Protein AF-A0A969ZJA6-F1 (afdb_monomer)

Foldseek 3Di:
DPCDPVNVVVVVVVVVVVVVCVVVPDDDDDDDDDDDDDDDDLVVCCVVPNPPDDFAFDADDPDPPDTDGPDD

Radius of gyration: 18.52 Å; Cα contacts (8 Å, |Δi|>4): 33; chains: 1; bounding bo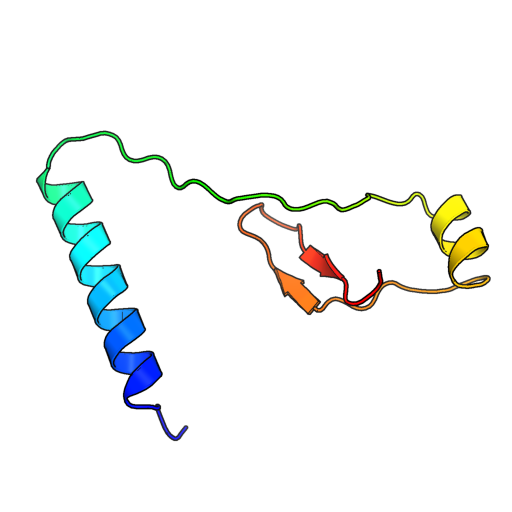x: 28×35×49 Å

Solvent-accessible surface area (backbone atoms only — not comparable to full-atom values): 4916 Å² total; per-residue (Å²): 131,88,78,49,72,69,56,54,53,52,53,54,53,52,52,52,53,51,51,53,43,66,73,63,76,55,91,82,76,94,84,81,87,81,71,96,77,86,86,74,54,73,70,56,43,26,74,75,71,34,83,88,63,76,85,49,79,66,45,78,51,94,52,89,97,42,65,45,53,71,75,129

Sequence (72 aa):
MNMDREYIKKVVRNILIKKQIEDSGIYYVPVAISNRHVHLSREDLEKLFGQGYELTRERDITQPGQFACRER

Structure (mmCIF, N/CA/C/O backbone):
data_AF-A0A969ZJA6-F1
#
_entry.id   AF-A0A969ZJA6-F1
#
loop_
_atom_site.group_PDB
_atom_site.id
_atom_site.type_symbol
_atom_site.label_atom_id
_atom_site.label_alt_id
_atom_site.label_comp_id
_atom_site.label_asym_id
_atom_site.label_entity_id
_atom_site.label_seq_id
_atom_site.pdbx_PDB_ins_code
_atom_site.Cartn_x
_atom_site.Cartn_y
_atom_site.Cartn_z
_atom_site.occupancy
_atom_site.B_iso_or_equiv
_atom_site.auth_seq_id
_atom_site.auth_comp_id
_atom_site.auth_asym_id
_atom_site.auth_atom_id
_atom_site.pdbx_PDB_model_num
ATOM 1 N N . MET A 1 1 ? 9.990 -26.066 -3.492 1.00 47.78 1 MET A N 1
ATOM 2 C CA . MET A 1 1 ? 9.243 -24.972 -4.149 1.00 47.78 1 MET A CA 1
ATOM 3 C C . MET A 1 1 ? 8.668 -25.517 -5.446 1.00 47.78 1 MET A C 1
ATOM 5 O O . MET A 1 1 ? 9.424 -25.689 -6.391 1.00 47.78 1 MET A O 1
ATOM 9 N N . ASN A 1 2 ? 7.378 -25.864 -5.486 1.00 56.75 2 ASN A N 1
ATOM 10 C CA . ASN A 1 2 ? 6.726 -26.176 -6.761 1.00 56.75 2 ASN A CA 1
ATOM 11 C C . ASN A 1 2 ? 6.506 -24.852 -7.482 1.00 56.75 2 ASN A C 1
ATOM 13 O O . ASN A 1 2 ? 5.638 -24.069 -7.110 1.00 56.75 2 ASN A O 1
ATOM 17 N N . MET A 1 3 ? 7.381 -24.560 -8.437 1.00 66.75 3 MET A N 1
ATOM 18 C CA . MET A 1 3 ? 7.311 -23.327 -9.198 1.00 66.75 3 MET A CA 1
ATOM 19 C C . MET A 1 3 ? 6.220 -23.501 -10.254 1.00 66.75 3 MET A C 1
ATOM 21 O O . MET A 1 3 ? 6.388 -24.245 -11.217 1.00 66.75 3 MET A O 1
ATOM 25 N N . ASP A 1 4 ? 5.073 -22.873 -10.009 1.00 87.06 4 ASP A N 1
ATOM 26 C CA . ASP A 1 4 ? 3.909 -22.928 -10.885 1.00 87.06 4 ASP A CA 1
ATOM 27 C C . ASP A 1 4 ? 4.268 -22.421 -12.296 1.00 87.06 4 ASP A C 1
ATOM 29 O O . ASP A 1 4 ? 4.951 -21.404 -12.466 1.00 87.06 4 ASP A O 1
ATOM 33 N N . ARG A 1 5 ? 3.799 -23.132 -13.326 1.00 90.06 5 ARG A N 1
ATOM 34 C CA . ARG A 1 5 ? 3.980 -22.764 -14.736 1.00 90.06 5 ARG A CA 1
ATOM 35 C C . ARG A 1 5 ? 3.418 -21.359 -15.006 1.00 90.06 5 ARG A C 1
ATOM 37 O O . ARG A 1 5 ? 3.966 -20.645 -15.847 1.00 90.06 5 ARG A O 1
ATOM 44 N N . GLU A 1 6 ? 2.379 -20.953 -14.276 1.00 89.38 6 GLU A N 1
ATOM 45 C CA . GLU A 1 6 ? 1.812 -19.597 -14.274 1.00 89.38 6 GLU A CA 1
ATOM 46 C C . GLU A 1 6 ? 2.865 -18.544 -13.880 1.00 89.38 6 GLU A C 1
ATOM 48 O O . GLU A 1 6 ? 3.085 -17.548 -14.578 1.00 89.38 6 GLU A O 1
ATOM 53 N N . TYR A 1 7 ? 3.581 -18.802 -12.782 1.00 89.00 7 TYR A N 1
ATOM 54 C CA . TYR A 1 7 ? 4.585 -17.898 -12.234 1.00 89.00 7 TYR A CA 1
ATOM 55 C C . TYR A 1 7 ? 5.778 -17.744 -13.180 1.00 89.00 7 TYR A C 1
ATOM 57 O O . TYR A 1 7 ? 6.212 -16.625 -13.453 1.00 89.00 7 TYR A O 1
ATOM 65 N N . ILE A 1 8 ? 6.258 -18.853 -13.753 1.00 92.62 8 ILE A N 1
ATOM 66 C CA . ILE A 1 8 ? 7.367 -18.833 -14.718 1.00 92.62 8 ILE A CA 1
ATOM 67 C C . ILE A 1 8 ? 6.997 -17.989 -15.944 1.00 92.62 8 ILE A C 1
ATOM 69 O O . ILE A 1 8 ? 7.772 -17.120 -16.347 1.00 92.62 8 ILE A O 1
ATOM 73 N N . LYS A 1 9 ? 5.794 -18.176 -16.506 1.00 92.94 9 LYS A N 1
ATOM 74 C CA . LYS A 1 9 ? 5.313 -17.367 -17.639 1.00 92.94 9 LYS A CA 1
ATOM 75 C C . LYS A 1 9 ? 5.282 -15.875 -17.303 1.00 92.94 9 LYS A C 1
ATOM 77 O O . LYS A 1 9 ? 5.701 -15.060 -18.125 1.00 92.94 9 LYS A O 1
ATOM 82 N N . LYS A 1 10 ? 4.817 -15.516 -16.102 1.00 90.75 10 LYS A N 1
ATOM 83 C CA . LYS A 1 10 ? 4.771 -14.124 -15.630 1.00 90.75 10 LYS A CA 1
ATOM 84 C C . LYS A 1 10 ? 6.168 -13.509 -15.539 1.00 90.75 10 LYS A C 1
ATOM 86 O O . LYS A 1 10 ? 6.377 -12.406 -16.039 1.00 90.75 10 LYS A O 1
ATOM 91 N N . VAL A 1 11 ? 7.124 -14.221 -14.942 1.00 92.06 11 VAL A N 1
ATOM 92 C CA . VAL A 1 11 ? 8.508 -13.743 -14.800 1.00 92.06 11 VAL A CA 1
ATOM 93 C C . VAL A 1 11 ? 9.157 -13.544 -16.169 1.00 92.06 11 VAL A C 1
ATOM 95 O O . VAL A 1 11 ? 9.684 -12.466 -16.435 1.00 92.06 11 VAL A O 1
ATOM 98 N N . VAL A 1 12 ? 9.057 -14.533 -17.065 1.00 94.75 12 VAL A N 1
ATOM 99 C CA . VAL A 1 12 ? 9.616 -14.439 -18.424 1.00 94.75 12 VAL A CA 1
ATOM 100 C C . VAL A 1 12 ? 9.018 -13.253 -19.182 1.00 94.75 12 VAL A C 1
ATOM 102 O O . VAL A 1 12 ? 9.759 -12.457 -19.756 1.00 94.75 12 VAL A O 1
ATOM 105 N N . ARG A 1 13 ? 7.690 -13.076 -19.134 1.00 91.56 13 ARG A N 1
ATOM 106 C CA . ARG A 1 13 ? 7.012 -11.938 -19.774 1.00 91.56 13 ARG A CA 1
ATOM 107 C C . ARG A 1 13 ? 7.540 -10.595 -19.263 1.00 91.56 13 ARG A C 1
ATOM 109 O O . ARG A 1 13 ? 7.813 -9.712 -20.070 1.00 91.56 13 ARG A O 1
ATOM 116 N N . ASN A 1 14 ? 7.703 -10.448 -17.949 1.00 88.31 14 ASN A N 1
ATOM 117 C CA . ASN A 1 14 ? 8.196 -9.207 -17.347 1.00 88.31 14 ASN A CA 1
ATOM 118 C C . ASN A 1 14 ? 9.626 -8.878 -17.794 1.00 88.31 14 ASN A C 1
ATOM 120 O O . ASN A 1 14 ? 9.923 -7.721 -18.087 1.00 88.31 14 ASN A O 1
ATOM 124 N N . ILE A 1 15 ? 10.493 -9.890 -17.885 1.00 91.56 15 ILE A N 1
ATOM 125 C CA . ILE A 1 15 ? 11.874 -9.720 -18.354 1.00 91.56 15 ILE A CA 1
ATOM 126 C C . ILE A 1 15 ? 11.895 -9.273 -19.823 1.00 91.56 15 ILE A C 1
ATOM 128 O O . ILE A 1 15 ? 12.615 -8.335 -20.158 1.00 91.56 15 ILE A O 1
ATOM 132 N N . LEU A 1 16 ? 11.081 -9.892 -20.686 1.00 92.88 16 LEU A N 1
ATOM 133 C CA . LEU A 1 16 ? 11.008 -9.531 -22.107 1.00 92.88 16 LEU A CA 1
ATOM 134 C C . LEU A 1 16 ? 10.520 -8.092 -22.319 1.00 92.88 16 LEU A C 1
ATOM 136 O O . LEU A 1 16 ? 11.117 -7.363 -23.105 1.00 92.88 16 LEU A O 1
ATOM 140 N N . ILE A 1 17 ? 9.483 -7.662 -21.589 1.00 87.25 17 ILE A N 1
ATOM 141 C CA . ILE A 1 17 ? 8.968 -6.284 -21.666 1.00 87.25 17 ILE A CA 1
ATOM 142 C C . ILE A 1 17 ? 10.046 -5.283 -21.245 1.00 87.25 17 ILE A C 1
ATO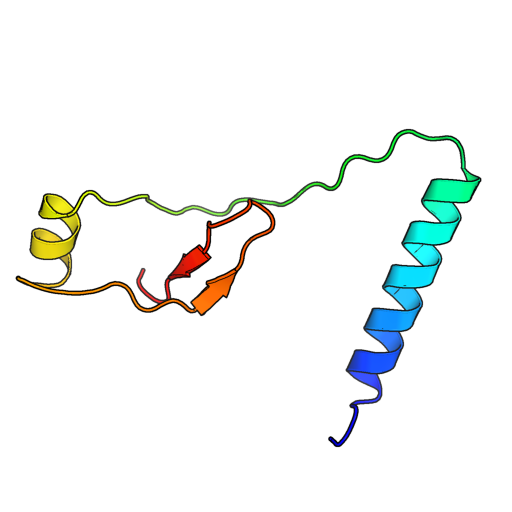M 144 O O . ILE A 1 17 ? 10.255 -4.286 -21.932 1.00 87.25 17 ILE A O 1
ATOM 148 N N . LYS A 1 18 ? 10.754 -5.557 -20.142 1.00 84.75 18 LYS A N 1
ATOM 149 C CA . LYS A 1 18 ? 11.823 -4.681 -19.656 1.00 84.75 18 LYS A CA 1
ATOM 150 C C . LYS A 1 18 ? 12.946 -4.544 -20.687 1.00 84.75 18 LYS A C 1
ATOM 152 O O . LYS A 1 18 ? 13.357 -3.428 -20.977 1.00 84.75 18 LYS A O 1
ATOM 157 N N . LYS A 1 19 ? 13.369 -5.660 -21.289 1.00 89.00 19 LYS A N 1
ATOM 158 C CA . LYS A 1 19 ? 14.384 -5.664 -22.348 1.00 89.00 19 LYS A CA 1
ATOM 159 C C . LYS A 1 19 ? 13.934 -4.867 -23.574 1.00 89.00 19 LYS A C 1
ATOM 161 O O . LYS A 1 19 ? 14.690 -4.056 -24.082 1.00 89.00 19 LYS A O 1
ATOM 166 N N . GLN A 1 20 ? 12.689 -5.043 -24.016 1.00 89.00 20 GLN A N 1
ATOM 167 C CA . GLN A 1 20 ? 12.152 -4.303 -25.160 1.00 89.00 20 GLN A CA 1
ATOM 168 C C . GLN A 1 20 ? 12.077 -2.791 -24.893 1.00 89.00 20 GLN A C 1
ATOM 170 O O . GLN A 1 20 ? 12.325 -1.993 -25.792 1.00 89.00 20 GLN A O 1
ATOM 175 N N . ILE A 1 21 ? 11.745 -2.394 -23.663 1.00 86.69 21 ILE A N 1
ATOM 176 C CA . ILE A 1 21 ? 11.775 -0.995 -23.230 1.00 86.69 21 ILE A CA 1
ATOM 177 C C . ILE A 1 21 ? 13.207 -0.449 -23.271 1.00 86.69 21 ILE A C 1
ATOM 179 O O . ILE A 1 21 ? 13.422 0.611 -23.854 1.00 86.69 21 ILE A O 1
ATOM 183 N N . GLU A 1 22 ? 14.172 -1.178 -22.701 1.00 85.69 22 GLU A N 1
ATOM 184 C CA . GLU A 1 22 ? 15.597 -0.815 -22.722 1.00 85.69 22 GLU A CA 1
ATOM 185 C C . GLU A 1 22 ? 16.113 -0.658 -24.166 1.00 85.69 22 GLU A C 1
ATOM 187 O O . GLU A 1 22 ? 16.761 0.339 -24.480 1.00 85.69 22 GLU A O 1
ATOM 192 N N . ASP A 1 23 ? 15.744 -1.580 -25.061 1.00 91.12 23 ASP A N 1
ATOM 193 C CA . ASP A 1 23 ? 16.140 -1.572 -26.475 1.00 91.12 23 ASP A CA 1
ATOM 194 C C . ASP A 1 23 ? 15.447 -0.449 -27.286 1.00 91.12 23 ASP A C 1
ATOM 196 O O . ASP A 1 23 ? 15.962 -0.018 -28.317 1.00 91.12 23 ASP A O 1
ATOM 200 N N . SER A 1 24 ? 14.284 0.050 -26.843 1.00 88.88 24 SER A N 1
ATOM 201 C CA . SER A 1 24 ? 13.497 1.059 -27.575 1.00 88.88 24 SER A CA 1
ATOM 202 C C . SER A 1 24 ? 14.053 2.486 -27.503 1.00 88.88 24 SER A C 1
ATOM 204 O O . SER A 1 24 ? 13.606 3.350 -28.257 1.00 88.88 24 SER A O 1
ATOM 206 N N . GLY A 1 25 ? 14.980 2.767 -26.580 1.00 84.75 25 GLY A N 1
ATOM 207 C CA . GLY A 1 25 ? 15.485 4.124 -26.327 1.00 84.75 25 GLY A CA 1
ATOM 208 C C . GLY A 1 25 ? 14.442 5.097 -25.752 1.00 84.75 25 GLY A C 1
ATOM 209 O O . GLY A 1 25 ? 14.736 6.279 -25.574 1.00 84.75 25 GLY A O 1
ATOM 210 N N . ILE A 1 26 ? 13.229 4.622 -25.449 1.00 85.69 26 ILE A N 1
ATOM 211 C CA . ILE A 1 26 ? 12.155 5.407 -24.839 1.00 85.69 26 ILE A CA 1
ATOM 212 C C . ILE A 1 26 ? 12.369 5.446 -23.326 1.00 85.69 26 ILE A C 1
ATOM 214 O O . ILE A 1 26 ? 12.548 4.414 -22.677 1.00 85.69 26 ILE A O 1
ATOM 218 N N . TYR A 1 27 ? 12.294 6.642 -22.740 1.00 84.44 27 TYR A N 1
ATOM 219 C CA . TYR A 1 27 ? 12.312 6.795 -21.289 1.00 84.44 27 TYR A CA 1
ATOM 220 C C . TYR A 1 27 ? 11.031 6.210 -20.682 1.00 84.44 27 TYR A C 1
ATOM 222 O O . TYR A 1 27 ? 9.938 6.755 -20.845 1.00 84.44 27 TYR A O 1
ATOM 230 N N . TYR A 1 28 ? 11.166 5.079 -19.996 1.00 84.12 28 TYR A N 1
ATOM 231 C CA . TYR A 1 28 ? 10.056 4.391 -19.352 1.00 84.12 28 TYR A CA 1
ATOM 232 C C . TYR A 1 28 ? 9.955 4.756 -17.880 1.00 84.12 28 TYR A C 1
ATOM 234 O O . TYR A 1 28 ? 10.902 4.592 -17.111 1.00 84.12 28 TYR A O 1
ATOM 242 N N . VAL A 1 29 ? 8.758 5.176 -17.481 1.00 86.56 29 VAL A N 1
ATOM 243 C CA . VAL A 1 29 ? 8.406 5.417 -16.085 1.00 86.56 29 VAL A CA 1
ATOM 244 C C . VAL A 1 29 ? 7.355 4.386 -15.678 1.00 86.56 29 VAL A C 1
ATOM 246 O O . VAL A 1 29 ? 6.285 4.348 -16.293 1.00 86.56 29 VAL A O 1
ATOM 249 N N . PRO A 1 30 ? 7.618 3.537 -14.668 1.00 83.69 30 PRO A N 1
ATOM 250 C CA . PRO A 1 30 ? 6.622 2.592 -14.187 1.00 83.69 30 PRO A CA 1
ATOM 251 C C . PRO A 1 30 ? 5.452 3.348 -13.553 1.00 83.69 30 PRO A C 1
ATOM 253 O O . PRO A 1 30 ? 5.642 4.213 -12.699 1.00 83.69 30 PRO A O 1
ATOM 256 N N . VAL A 1 31 ? 4.232 2.996 -13.955 1.00 89.00 31 VAL A N 1
ATOM 257 C CA . VAL A 1 31 ? 3.001 3.586 -13.421 1.00 89.00 31 VAL A CA 1
ATOM 258 C C . VAL A 1 31 ? 2.295 2.563 -12.540 1.00 89.00 31 VAL A C 1
ATOM 260 O O . VAL A 1 31 ? 2.065 1.427 -12.955 1.00 89.00 31 VAL A O 1
ATOM 263 N N . ALA A 1 32 ? 1.923 2.978 -11.332 1.00 89.69 32 ALA A N 1
ATOM 264 C CA . ALA A 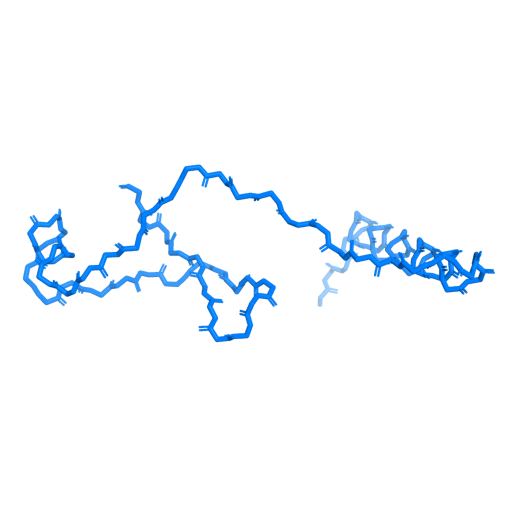1 32 ? 1.067 2.216 -10.431 1.00 89.69 32 ALA A CA 1
ATOM 265 C C . ALA A 1 32 ? -0.281 2.932 -10.274 1.00 89.69 32 ALA A C 1
ATOM 267 O O . ALA A 1 32 ? -0.328 4.154 -10.142 1.00 89.69 32 ALA A O 1
ATOM 268 N N . ILE A 1 33 ? -1.378 2.173 -10.278 1.00 92.38 33 ILE A N 1
ATOM 269 C CA . ILE A 1 33 ? -2.724 2.714 -10.058 1.00 92.38 33 ILE A CA 1
ATOM 270 C C . ILE A 1 33 ? -3.029 2.665 -8.564 1.00 92.38 33 ILE A C 1
ATOM 272 O O . ILE A 1 33 ? -2.928 1.610 -7.936 1.00 92.38 33 ILE A O 1
ATOM 276 N N . SER A 1 34 ? -3.438 3.804 -8.013 1.00 93.38 34 SER A N 1
ATOM 277 C CA . SER A 1 34 ? -3.866 3.914 -6.625 1.00 93.38 34 SER A CA 1
ATOM 278 C C . SER A 1 34 ? -5.389 3.895 -6.549 1.00 93.38 34 SER A C 1
ATOM 280 O O . SER A 1 34 ? -6.052 4.801 -7.050 1.00 93.38 34 SER A O 1
ATOM 282 N N . ASN A 1 35 ? -5.952 2.840 -5.958 1.00 93.56 35 ASN A N 1
ATOM 283 C CA . ASN A 1 35 ? -7.380 2.807 -5.649 1.00 93.56 35 ASN A CA 1
ATOM 284 C C . ASN A 1 35 ? -7.674 3.674 -4.408 1.00 93.56 35 ASN A C 1
ATOM 286 O O . ASN A 1 35 ? -6.753 4.150 -3.739 1.00 93.56 35 ASN A O 1
ATOM 290 N N . ARG A 1 36 ? -8.955 3.867 -4.071 1.00 96.81 36 ARG A N 1
ATOM 291 C CA . ARG A 1 36 ? -9.356 4.560 -2.838 1.00 96.81 36 ARG A CA 1
ATOM 292 C C . ARG A 1 36 ? -8.712 3.877 -1.628 1.00 96.81 36 ARG A C 1
ATOM 294 O O . ARG A 1 36 ? -8.933 2.694 -1.390 1.00 96.81 36 ARG A O 1
ATOM 301 N N . HIS A 1 37 ? -7.930 4.645 -0.886 1.00 96.69 37 HIS A N 1
ATOM 302 C 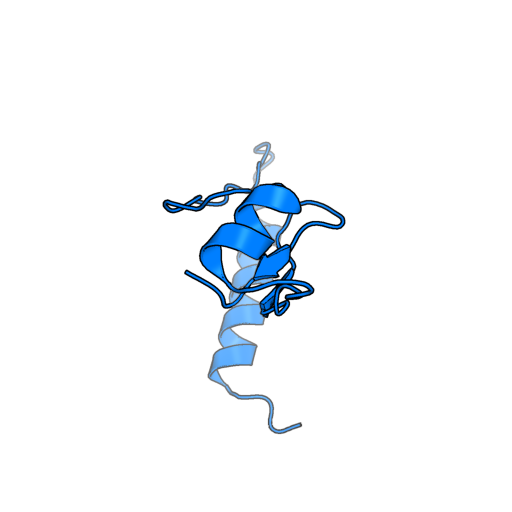CA . HIS A 1 37 ? -7.271 4.241 0.349 1.00 96.69 37 HIS A CA 1
ATOM 303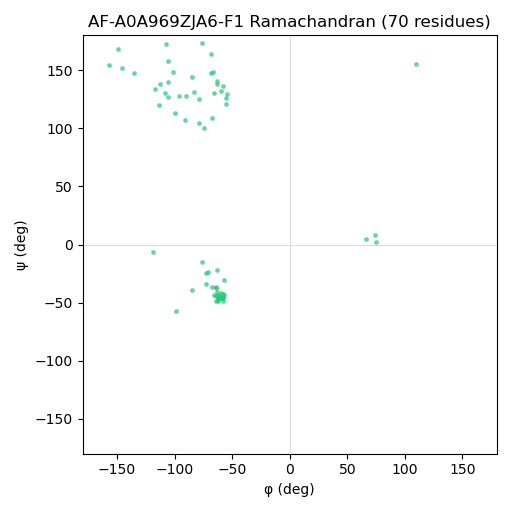 C C . HIS A 1 37 ? -7.143 5.470 1.258 1.00 96.69 37 HIS A C 1
ATOM 305 O O . HIS A 1 37 ? -7.386 6.598 0.821 1.00 96.69 37 HIS A O 1
ATOM 311 N N . VAL A 1 38 ? -6.782 5.249 2.518 1.00 96.94 38 VAL A N 1
ATOM 312 C CA . VAL A 1 38 ? -6.615 6.303 3.523 1.00 96.94 38 VAL A CA 1
ATOM 313 C C . VAL A 1 38 ? -5.327 6.068 4.298 1.00 96.94 38 VAL A C 1
ATOM 315 O O . VAL A 1 38 ? -4.896 4.928 4.465 1.00 96.94 38 VAL A O 1
ATOM 318 N N . HIS A 1 39 ? -4.690 7.152 4.732 1.00 96.81 39 HIS A N 1
ATOM 319 C CA . HIS A 1 39 ? -3.576 7.110 5.675 1.00 96.81 39 HIS A CA 1
ATOM 320 C C . HIS A 1 39 ? -4.121 7.597 7.011 1.00 96.81 39 HIS A C 1
ATOM 322 O O . HIS A 1 39 ? -4.753 8.652 7.061 1.00 96.81 39 HIS A O 1
ATOM 328 N N . LEU A 1 40 ? -3.930 6.814 8.068 1.00 97.00 40 LEU A N 1
ATOM 329 C CA . LEU A 1 40 ? -4.499 7.103 9.380 1.00 97.00 40 LEU A CA 1
ATOM 330 C C . LEU A 1 40 ? -3.421 7.604 10.335 1.00 97.00 40 LEU A C 1
ATOM 332 O O . LEU A 1 40 ? -2.308 7.077 10.377 1.00 97.00 40 LEU A O 1
ATOM 336 N N . SER A 1 41 ? -3.785 8.607 11.130 1.00 97.81 41 SER A N 1
ATOM 337 C CA . SER A 1 41 ? -3.047 8.952 12.338 1.00 97.81 41 SER A CA 1
ATOM 338 C C . SER A 1 41 ? -3.212 7.840 13.383 1.00 97.81 41 SER A C 1
ATOM 340 O O . 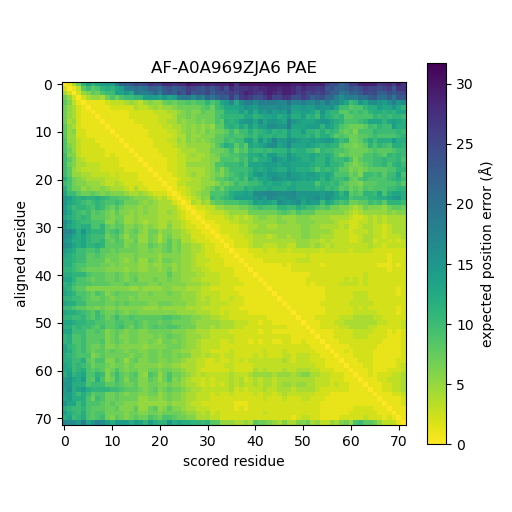SER A 1 41 ? -4.118 7.008 13.289 1.00 97.81 41 SER A O 1
ATOM 342 N N . ARG A 1 42 ? -2.360 7.829 14.416 1.00 97.69 42 ARG A N 1
ATOM 343 C CA . ARG A 1 42 ? -2.535 6.903 15.546 1.00 97.69 42 ARG A CA 1
ATOM 344 C C . ARG A 1 42 ? -3.884 7.112 16.240 1.00 97.69 42 ARG A C 1
ATOM 346 O O . ARG A 1 42 ? -4.548 6.137 16.564 1.00 97.69 42 ARG A O 1
ATOM 353 N N . GLU A 1 43 ? -4.286 8.366 16.427 1.00 98.19 43 GLU A N 1
ATOM 354 C CA . GLU A 1 43 ? -5.545 8.719 17.085 1.00 98.19 43 GLU A CA 1
ATOM 355 C C . GLU A 1 43 ? -6.759 8.180 16.310 1.00 98.19 43 GLU A C 1
ATOM 357 O O . GLU A 1 43 ? -7.653 7.572 16.895 1.00 98.19 43 GLU A O 1
ATOM 362 N N . ASP A 1 44 ? -6.779 8.349 14.986 1.00 98.44 44 ASP A N 1
ATOM 363 C CA . ASP A 1 44 ? -7.894 7.876 14.159 1.00 98.44 44 ASP A CA 1
ATOM 364 C C . ASP A 1 44 ? -7.900 6.352 14.018 1.00 98.44 44 ASP A C 1
ATOM 366 O O . ASP A 1 44 ? -8.969 5.743 14.002 1.00 98.44 44 ASP A O 1
ATOM 370 N N . LEU A 1 45 ? -6.722 5.720 13.978 1.00 98.06 45 LEU A N 1
ATOM 371 C CA . LEU A 1 45 ? -6.606 4.263 14.001 1.00 98.06 45 LEU A CA 1
ATOM 372 C C . LEU A 1 45 ? -7.259 3.682 15.260 1.00 98.06 45 LEU A C 1
ATOM 374 O O . LEU A 1 45 ? -8.042 2.739 15.165 1.00 98.06 45 LEU A O 1
ATOM 378 N N . GLU A 1 46 ? -6.980 4.266 16.425 1.00 98.12 46 GLU A N 1
ATOM 379 C CA . GLU A 1 46 ? -7.544 3.800 17.693 1.00 98.12 46 GLU A CA 1
ATOM 380 C C . GLU A 1 46 ? -9.055 4.029 17.784 1.00 98.12 46 GLU A C 1
ATOM 382 O O . GLU A 1 46 ? -9.776 3.169 18.290 1.00 98.12 46 GLU A O 1
ATOM 387 N N . LYS A 1 47 ? -9.561 5.145 17.244 1.00 98.06 47 LYS A N 1
ATOM 388 C CA . LYS A 1 47 ? -11.009 5.405 17.164 1.00 98.06 47 LYS A CA 1
ATOM 389 C C . LYS A 1 47 ? -11.737 4.403 16.266 1.00 98.06 47 LYS A C 1
ATOM 391 O O . LYS A 1 47 ? -12.872 4.044 16.564 1.00 98.06 47 LYS A O 1
ATOM 396 N N . LEU A 1 48 ? -11.111 3.990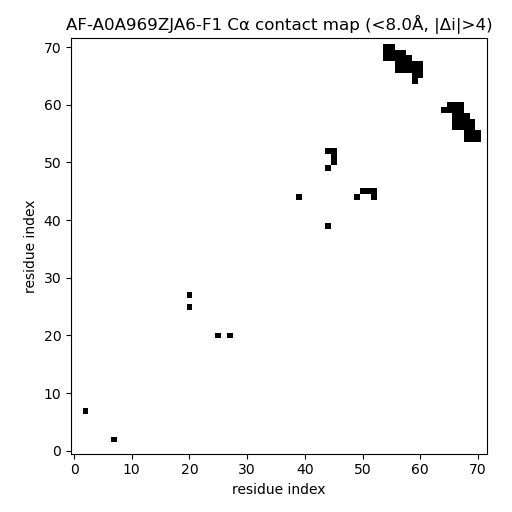 15.163 1.00 98.06 48 LEU A N 1
ATOM 397 C CA . LEU A 1 48 ? -11.727 3.117 14.161 1.00 98.06 48 LEU A CA 1
ATOM 398 C C . LEU A 1 48 ? -11.603 1.626 14.506 1.00 98.06 48 LEU A C 1
ATOM 400 O O . LEU A 1 48 ? -12.550 0.877 14.285 1.00 98.06 48 LEU A O 1
ATOM 404 N N . PHE A 1 49 ? -10.458 1.198 15.047 1.00 97.56 49 PHE A N 1
ATOM 405 C CA . PHE A 1 49 ? -10.125 -0.222 15.239 1.00 97.56 49 PHE A CA 1
ATOM 406 C C . PHE A 1 49 ? -9.898 -0.627 16.705 1.00 97.56 49 PHE A C 1
ATOM 408 O O . PHE A 1 49 ? -9.786 -1.818 16.996 1.00 97.56 49 PHE A O 1
ATOM 415 N N . GLY A 1 50 ? -9.881 0.329 17.637 1.00 98.06 50 GLY A N 1
ATOM 416 C CA . GLY A 1 50 ? -9.728 0.098 19.075 1.00 98.06 50 GLY A CA 1
ATOM 417 C C . GLY A 1 50 ? -8.383 0.566 19.639 1.00 98.06 50 GLY A C 1
ATOM 418 O O . GLY A 1 50 ? -7.376 0.666 18.937 1.00 98.06 50 GLY A O 1
ATOM 419 N N . GLN A 1 51 ? -8.363 0.856 20.942 1.00 98.19 51 GLN A N 1
ATOM 420 C CA . GLN A 1 51 ? -7.170 1.347 21.635 1.00 98.19 51 GLN A CA 1
ATOM 421 C C . GLN A 1 51 ? -6.008 0.348 21.531 1.00 98.19 51 GLN A C 1
ATOM 423 O O . GLN A 1 51 ? -6.177 -0.842 21.799 1.00 98.19 51 GLN A O 1
ATOM 428 N N . GLY A 1 52 ? -4.818 0.841 21.170 1.00 97.19 52 GLY A N 1
ATOM 429 C CA . GLY A 1 52 ? -3.615 0.018 21.027 1.00 97.19 52 GLY A CA 1
ATOM 430 C C . GLY A 1 52 ? -3.584 -0.872 19.780 1.00 97.19 52 GLY A C 1
ATOM 431 O O . GLY A 1 52 ? -2.679 -1.693 19.660 1.00 97.19 52 GLY A O 1
ATOM 432 N N . TYR A 1 53 ? -4.534 -0.724 18.850 1.00 97.88 53 TYR A N 1
ATOM 433 C CA . TYR A 1 53 ? -4.552 -1.512 17.619 1.00 97.88 53 TYR A CA 1
ATOM 434 C C . TYR A 1 53 ? -3.316 -1.239 16.744 1.00 97.88 53 TYR A C 1
ATOM 436 O O . TYR A 1 53 ? -2.872 -0.094 16.594 1.00 97.88 53 TYR A O 1
ATOM 444 N N . GLU A 1 54 ? -2.772 -2.292 16.131 1.00 97.00 54 GLU A N 1
ATOM 445 C CA . GLU A 1 54 ? -1.671 -2.216 15.170 1.00 97.00 54 GLU A CA 1
ATOM 446 C C . GLU A 1 54 ? -2.123 -2.723 13.801 1.00 97.00 54 GLU A C 1
ATOM 448 O O . GLU A 1 54 ? -2.745 -3.777 13.688 1.00 97.00 54 GLU A O 1
ATOM 453 N N . LEU A 1 55 ? -1.791 -1.965 12.753 1.00 97.25 55 LEU A N 1
ATOM 454 C CA . LEU A 1 55 ? -2.131 -2.319 11.377 1.00 97.25 55 LEU A CA 1
ATOM 455 C C . LEU A 1 55 ? -1.444 -3.614 10.949 1.00 97.25 55 LEU A C 1
ATOM 457 O O . LEU A 1 55 ? -0.242 -3.806 11.160 1.00 97.25 55 LEU A O 1
ATOM 461 N N . THR A 1 56 ? -2.182 -4.465 10.244 1.00 97.62 56 THR A N 1
ATOM 462 C CA . THR A 1 56 ? -1.640 -5.728 9.766 1.00 97.62 56 THR A CA 1
ATOM 463 C C . THR A 1 56 ? -1.052 -5.555 8.371 1.00 97.62 56 THR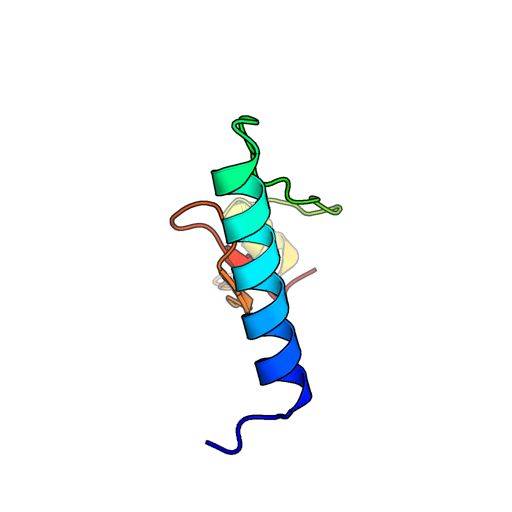 A C 1
ATOM 465 O O . THR A 1 56 ? -1.781 -5.478 7.380 1.00 97.62 56 THR A O 1
ATOM 468 N N . ARG A 1 57 ? 0.282 -5.562 8.259 1.00 97.06 57 ARG A N 1
ATOM 469 C CA . ARG A 1 57 ? 0.985 -5.496 6.964 1.00 97.06 57 ARG A CA 1
ATOM 470 C C . ARG A 1 57 ? 0.522 -6.624 6.028 1.00 97.06 57 ARG A C 1
ATOM 472 O O . ARG A 1 57 ? 0.566 -7.802 6.389 1.00 97.06 57 ARG A O 1
ATOM 479 N N . GLU A 1 58 ? 0.082 -6.259 4.824 1.00 97.12 58 GLU A N 1
ATOM 480 C CA . GLU A 1 58 ? -0.314 -7.191 3.759 1.00 97.12 58 GLU A CA 1
ATOM 481 C C . GLU A 1 58 ? 0.828 -7.375 2.758 1.00 97.12 58 GLU A C 1
ATOM 483 O O . GLU A 1 58 ? 1.283 -8.494 2.525 1.00 97.12 58 GLU A O 1
ATOM 488 N N . ARG A 1 59 ? 1.304 -6.273 2.166 1.00 95.38 59 ARG A N 1
ATOM 489 C CA . ARG A 1 59 ? 2.375 -6.299 1.164 1.00 95.38 59 ARG A CA 1
ATOM 490 C C . ARG A 1 59 ? 3.106 -4.972 1.064 1.00 95.38 59 ARG A C 1
ATOM 492 O O . ARG A 1 59 ? 2.522 -3.917 1.302 1.00 95.38 59 ARG A O 1
ATOM 499 N N . ASP A 1 60 ? 4.353 -5.039 0.622 1.00 95.69 60 ASP A N 1
ATOM 500 C CA . ASP A 1 60 ? 5.095 -3.854 0.207 1.00 95.69 60 ASP A CA 1
ATOM 501 C C . ASP A 1 60 ? 4.528 -3.260 -1.071 1.00 95.69 60 ASP A C 1
ATOM 503 O O . ASP A 1 60 ? 4.027 -3.969 -1.952 1.00 95.69 60 ASP A O 1
ATOM 507 N N . ILE A 1 61 ? 4.628 -1.940 -1.166 1.00 94.25 61 ILE A N 1
ATOM 508 C CA . ILE A 1 61 ? 4.366 -1.218 -2.404 1.00 94.25 61 ILE A CA 1
ATOM 509 C C . ILE A 1 61 ? 5.682 -0.722 -3.001 1.00 94.25 61 ILE A C 1
ATOM 511 O O . ILE A 1 61 ? 6.756 -0.865 -2.423 1.00 94.25 61 ILE A O 1
ATOM 515 N N . THR A 1 62 ? 5.611 -0.173 -4.210 1.00 91.50 62 THR A N 1
ATOM 516 C CA . THR A 1 62 ? 6.792 0.256 -4.973 1.00 91.50 62 THR A CA 1
ATOM 517 C C . THR A 1 62 ? 7.581 1.382 -4.303 1.00 91.50 62 THR A C 1
ATOM 519 O O . THR A 1 62 ? 8.756 1.573 -4.602 1.00 91.50 62 THR A O 1
ATOM 522 N N . GLN A 1 63 ? 6.939 2.140 -3.417 1.00 93.12 63 GLN A N 1
ATOM 523 C CA . GLN A 1 63 ? 7.536 3.230 -2.663 1.00 93.12 63 GLN A CA 1
ATOM 524 C C . GLN A 1 63 ? 8.352 2.663 -1.485 1.00 93.12 63 GLN A C 1
ATOM 526 O O . GLN A 1 63 ? 7.794 1.930 -0.665 1.00 93.12 63 GLN A O 1
ATOM 531 N N . PRO A 1 64 ? 9.647 3.009 -1.356 1.00 93.44 64 PRO A N 1
ATOM 532 C CA . PRO A 1 64 ? 10.504 2.486 -0.294 1.00 93.44 64 PRO A CA 1
ATOM 533 C C . PRO A 1 64 ? 9.928 2.707 1.111 1.00 93.44 64 PRO A C 1
ATOM 535 O O . PRO A 1 64 ? 9.542 3.818 1.468 1.00 93.44 64 PRO A O 1
ATOM 538 N N . GLY A 1 65 ? 9.877 1.638 1.910 1.00 94.75 65 GLY A N 1
ATOM 539 C CA . GLY A 1 65 ? 9.388 1.671 3.293 1.00 94.75 65 GLY A CA 1
ATOM 540 C C . GLY A 1 65 ? 7.867 1.783 3.450 1.00 94.75 65 GLY A C 1
ATOM 541 O O . GLY A 1 65 ? 7.389 1.847 4.578 1.00 94.75 65 GLY A O 1
ATOM 542 N N . GLN A 1 66 ? 7.104 1.802 2.354 1.00 96.12 66 GLN A N 1
ATOM 543 C CA . GLN A 1 66 ? 5.645 1.882 2.385 1.00 96.12 66 GLN A CA 1
ATOM 544 C C . GLN A 1 66 ? 5.012 0.509 2.146 1.00 96.12 66 GLN A C 1
ATOM 546 O O . GLN A 1 66 ? 5.529 -0.320 1.393 1.00 96.12 66 GLN A O 1
ATOM 551 N N . PHE A 1 67 ? 3.852 0.283 2.757 1.00 96.44 67 PHE A N 1
ATOM 552 C CA . PHE A 1 67 ? 3.136 -0.983 2.675 1.00 96.44 67 PHE A CA 1
ATOM 553 C C . PHE A 1 67 ? 1.621 -0.776 2.686 1.00 96.44 67 PHE A C 1
ATOM 555 O O . PHE A 1 67 ? 1.108 0.191 3.243 1.00 96.44 67 PHE A O 1
ATOM 562 N N . ALA A 1 68 ? 0.904 -1.709 2.064 1.00 96.88 68 ALA A N 1
ATOM 563 C CA . ALA A 1 68 ? -0.539 -1.833 2.206 1.00 96.88 68 ALA A CA 1
ATOM 564 C C . ALA A 1 68 ? -0.865 -2.672 3.450 1.00 96.88 68 ALA A C 1
ATOM 566 O O . ALA A 1 68 ? -0.153 -3.635 3.761 1.00 96.88 68 ALA A O 1
ATOM 567 N N . CYS A 1 69 ? -1.950 -2.317 4.132 1.00 97.69 69 CYS A N 1
ATOM 568 C CA . CYS A 1 69 ? -2.467 -3.034 5.296 1.00 97.69 69 CYS A CA 1
ATOM 569 C C . CYS A 1 69 ? -3.732 -3.814 4.912 1.00 97.69 69 CYS A C 1
ATOM 571 O O . CYS A 1 69 ? -4.367 -3.490 3.906 1.00 97.69 69 CYS A O 1
ATOM 573 N N . ARG A 1 70 ? -4.086 -4.850 5.682 1.00 97.56 70 ARG A N 1
ATOM 574 C CA . ARG A 1 70 ? -5.271 -5.683 5.398 1.00 97.56 70 ARG A CA 1
ATOM 575 C 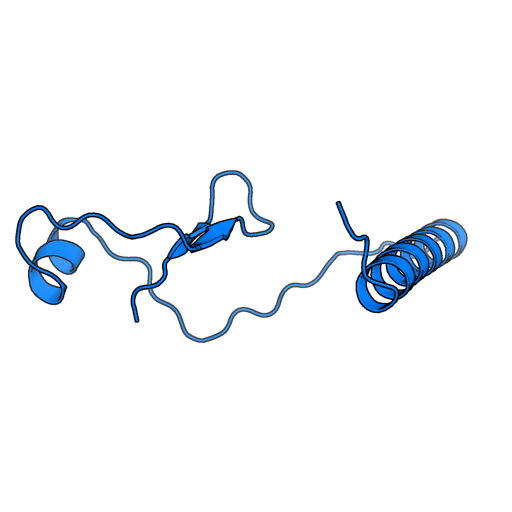C . ARG A 1 70 ? -6.585 -4.969 5.710 1.00 97.56 70 ARG A C 1
ATOM 577 O O . ARG A 1 70 ? -7.625 -5.347 5.169 1.00 97.56 70 ARG A O 1
ATOM 584 N N . GLU A 1 71 ? -6.539 -3.997 6.613 1.00 97.38 71 GLU A N 1
ATOM 585 C CA . GLU A 1 71 ? -7.690 -3.251 7.106 1.00 97.38 71 GLU A CA 1
ATOM 586 C C . GLU A 1 71 ? -8.324 -2.386 6.001 1.00 97.38 71 GLU A C 1
ATOM 588 O O . GLU A 1 71 ? -7.649 -1.933 5.071 1.00 97.38 71 GLU A O 1
ATOM 593 N N . ARG A 1 72 ? -9.645 -2.188 6.087 1.00 89.94 72 ARG A N 1
ATOM 594 C CA . ARG A 1 72 ? -10.462 -1.441 5.121 1.00 89.94 72 ARG A CA 1
ATOM 595 C C . ARG A 1 72 ? -11.565 -0.665 5.814 1.00 89.94 72 ARG A C 1
ATOM 597 O O . ARG A 1 72 ? -12.022 -1.154 6.870 1.00 89.94 72 ARG A O 1
#

Secondary structure (DSSP, 8-state):
----HHHHHHHHHHHHHHHHHHHTT----------S-----HHHHHHHH-TT----EEEE-SSTT-EEES--

Mean predicted aligned error: 6.51 Å

pLDDT: mean 91.63, std 8.59, range [47.78, 98.44]